Protein AF-A0A9P6VBD3-F1 (afdb_monomer_lite)

Secondary structure (DSSP, 8-state):
--GGGTTSS-THHHHHHHHHHHHHHHHHHHHHHTSTTHHHH---S-S---TT--HHHHHHHHHHHHHHHHHTS----TTS-TTSSTTTTTS-------TTSSSSS-SS---S-TTHHHHHHHHHHHHHHHHHHHHHHHHHHHHHHHHHHHHHHHHHHHHHHHHHHHHHHHHHHHHHS--

Foldseek 3Di:
DPVVVPVPPPPVVVVVVVVVVVVVVVVVVVVQVVDPCSCVVDVPDDPDDPPPDDPVNVVVVVVVVVVVVVVPDDPDDDDDPPPPVPPVPPPDDDDPPDPPPPPPPDPDDDDDDPPVVVVVVVVVVVVVVVVVVVVVVVVVVVVVVVVVVVVVVVVVVVVVVVVVVVVVVVVVVVVPDDD

pLDDT: mean 70.1, std 19.88, range [28.77, 97.38]

Radius of gyration: 31.94 Å; chains: 1; bounding box: 76×55×89 Å

Structure (mmCIF, N/CA/C/O backbone):
data_AF-A0A9P6VBD3-F1
#
_entry.id   AF-A0A9P6VBD3-F1
#
loop_
_atom_site.group_PDB
_atom_site.id
_atom_site.type_symbol
_atom_site.label_atom_id
_atom_site.label_alt_id
_atom_site.label_comp_id
_atom_site.label_asym_id
_atom_site.label_entity_id
_atom_site.label_seq_id
_atom_site.pdbx_PDB_ins_code
_atom_site.Cartn_x
_atom_site.Cartn_y
_atom_site.Cartn_z
_atom_site.occupancy
_atom_site.B_iso_or_equiv
_atom_site.auth_seq_id
_atom_site.auth_comp_id
_atom_site.auth_asym_id
_atom_site.auth_atom_id
_atom_site.pdbx_PDB_model_num
ATOM 1 N N . LEU A 1 1 ? 0.696 -21.744 -43.396 1.00 43.78 1 LEU A N 1
ATOM 2 C CA . LEU A 1 1 ? 0.419 -20.289 -43.302 1.00 43.78 1 LEU A CA 1
ATOM 3 C C . LEU A 1 1 ? 0.153 -19.855 -41.848 1.00 43.78 1 LEU A C 1
ATOM 5 O O . LEU A 1 1 ? -0.772 -19.103 -41.604 1.00 43.78 1 LEU A O 1
ATOM 9 N N . ILE A 1 2 ? 0.950 -20.321 -40.874 1.00 46.31 2 ILE A N 1
ATOM 10 C CA . ILE A 1 2 ? 0.855 -19.890 -39.457 1.00 46.31 2 ILE A CA 1
ATOM 11 C C . ILE A 1 2 ? 2.131 -19.152 -39.008 1.00 46.31 2 ILE A C 1
ATOM 13 O O . ILE A 1 2 ? 2.090 -18.368 -38.071 1.00 46.31 2 ILE A O 1
ATOM 17 N N . ASN A 1 3 ? 3.243 -19.310 -39.733 1.00 48.91 3 ASN A N 1
ATOM 18 C CA . ASN A 1 3 ? 4.532 -18.736 -39.335 1.00 48.91 3 ASN A CA 1
ATOM 19 C C . ASN A 1 3 ? 4.711 -17.256 -39.718 1.00 48.91 3 ASN A C 1
ATOM 21 O O . ASN A 1 3 ? 5.571 -16.609 -39.148 1.00 48.91 3 ASN A O 1
ATOM 25 N N . HIS A 1 4 ? 3.890 -16.701 -40.620 1.00 47.47 4 HIS A N 1
ATOM 26 C CA . HIS A 1 4 ? 3.958 -15.275 -40.989 1.00 47.47 4 HIS A CA 1
ATOM 27 C C . HIS A 1 4 ? 3.095 -14.356 -40.114 1.00 47.47 4 HIS A C 1
ATOM 29 O O . HIS A 1 4 ? 3.180 -13.144 -40.247 1.00 47.47 4 HIS A O 1
ATOM 35 N N . ALA A 1 5 ? 2.278 -14.904 -39.209 1.00 49.47 5 ALA A N 1
ATOM 36 C CA . ALA A 1 5 ? 1.442 -14.095 -38.320 1.00 49.47 5 ALA A CA 1
ATOM 37 C C . ALA A 1 5 ? 2.202 -13.555 -37.094 1.00 49.47 5 ALA A C 1
ATOM 39 O O . ALA A 1 5 ? 1.640 -12.770 -36.343 1.00 49.47 5 ALA A O 1
ATOM 40 N N . PHE A 1 6 ? 3.451 -13.980 -36.870 1.00 52.19 6 PHE A N 1
ATOM 41 C CA . PHE A 1 6 ? 4.254 -13.544 -35.723 1.00 52.19 6 PHE A CA 1
ATOM 42 C C . PHE A 1 6 ? 5.310 -12.491 -36.069 1.00 52.19 6 PHE A C 1
ATOM 44 O O . PHE A 1 6 ? 5.758 -11.799 -35.161 1.00 52.19 6 PHE A O 1
ATOM 51 N N . ASP A 1 7 ? 5.658 -12.323 -37.348 1.00 53.34 7 ASP A N 1
ATOM 52 C CA . ASP A 1 7 ? 6.650 -11.321 -37.766 1.00 53.34 7 ASP A CA 1
ATOM 53 C C . ASP A 1 7 ? 6.060 -9.900 -37.844 1.00 53.34 7 ASP A C 1
ATOM 55 O O . ASP A 1 7 ? 6.790 -8.928 -37.679 1.00 53.34 7 ASP A O 1
ATOM 59 N N . ASP A 1 8 ? 4.737 -9.774 -38.022 1.00 51.81 8 ASP A N 1
ATOM 60 C CA . ASP A 1 8 ? 4.011 -8.488 -38.1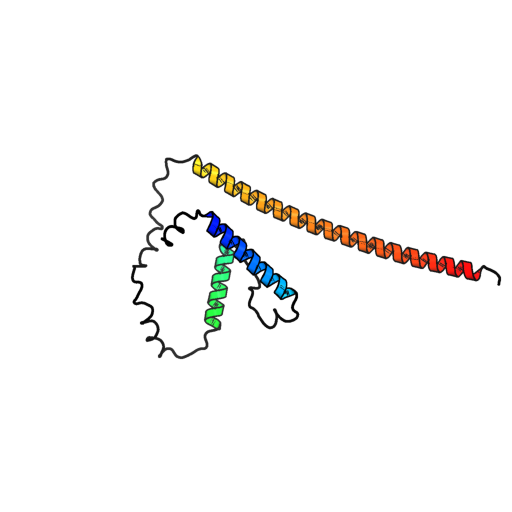01 1.00 51.81 8 ASP A CA 1
ATOM 61 C C . ASP A 1 8 ? 3.346 -8.071 -36.777 1.00 51.81 8 ASP A C 1
ATOM 63 O O . ASP A 1 8 ? 2.725 -7.009 -36.666 1.00 51.81 8 ASP A O 1
ATOM 67 N N . CYS A 1 9 ? 3.466 -8.896 -35.737 1.00 52.94 9 CYS A N 1
ATOM 68 C CA . CYS A 1 9 ? 2.988 -8.538 -34.412 1.00 52.94 9 CYS A CA 1
ATOM 69 C C . CYS A 1 9 ? 3.986 -7.536 -33.814 1.00 52.94 9 CYS A C 1
ATOM 71 O O . CYS A 1 9 ? 5.014 -7.909 -33.251 1.00 52.94 9 CYS A O 1
ATOM 73 N N . GLY A 1 10 ? 3.695 -6.242 -33.972 1.00 60.94 10 GLY A N 1
ATOM 74 C CA . GLY A 1 10 ? 4.507 -5.151 -33.432 1.00 60.94 10 GLY A CA 1
ATOM 75 C C . GLY A 1 10 ? 4.791 -5.307 -31.935 1.00 60.94 10 GLY A C 1
ATOM 76 O O . GLY A 1 10 ? 4.031 -5.953 -31.222 1.00 60.94 10 GLY A O 1
ATOM 77 N N . ARG A 1 11 ? 5.871 -4.678 -31.441 1.00 60.94 11 ARG A N 1
ATOM 78 C CA . ARG A 1 11 ? 6.374 -4.728 -30.040 1.00 60.94 11 ARG A CA 1
ATOM 79 C C . ARG A 1 11 ? 5.312 -4.612 -28.924 1.00 60.94 11 ARG A C 1
ATOM 81 O O . ARG A 1 11 ? 5.606 -4.895 -27.768 1.00 60.94 11 ARG A O 1
ATOM 88 N N . THR A 1 12 ? 4.091 -4.196 -29.239 1.00 66.38 12 THR A N 1
ATOM 89 C CA . THR A 1 12 ? 2.942 -4.123 -28.335 1.00 66.38 12 THR A CA 1
ATOM 90 C C . THR A 1 12 ? 2.509 -5.477 -27.766 1.00 66.38 12 THR A C 1
ATOM 92 O O . THR A 1 12 ? 2.197 -5.530 -26.582 1.00 66.38 12 THR A O 1
ATOM 95 N N . TRP A 1 13 ? 2.545 -6.586 -28.523 1.00 73.44 13 TRP A N 1
ATOM 96 C CA . TRP A 1 13 ? 2.111 -7.888 -27.974 1.00 73.44 13 TRP A CA 1
ATOM 97 C C . TRP A 1 13 ? 3.055 -8.407 -26.886 1.00 73.44 13 TRP A C 1
ATOM 99 O O . TRP A 1 13 ? 2.613 -9.070 -25.950 1.00 73.44 13 TRP A O 1
ATOM 109 N N . GLU A 1 14 ? 4.350 -8.102 -26.998 1.00 70.06 14 GLU A N 1
ATOM 110 C CA . GLU A 1 14 ? 5.349 -8.463 -25.995 1.00 70.06 14 GLU A CA 1
ATOM 111 C C . GLU A 1 14 ? 5.094 -7.693 -24.694 1.00 70.06 14 GLU A C 1
ATOM 113 O O . GLU A 1 14 ? 5.125 -8.282 -23.613 1.00 70.06 14 GLU A O 1
ATOM 118 N N . LEU A 1 15 ? 4.754 -6.402 -24.799 1.00 74.00 15 LEU A N 1
ATOM 119 C CA . LEU A 1 15 ? 4.368 -5.569 -23.659 1.00 74.00 15 LEU A CA 1
ATOM 120 C C . LEU A 1 15 ? 3.072 -6.061 -23.007 1.00 74.00 15 LEU A C 1
ATOM 122 O O . LEU A 1 15 ? 3.030 -6.212 -21.785 1.00 74.00 15 LEU A O 1
ATOM 126 N N . ASP A 1 16 ? 2.050 -6.375 -23.803 1.00 72.06 16 ASP A N 1
ATOM 127 C CA . ASP A 1 16 ? 0.778 -6.906 -23.307 1.00 72.06 16 ASP A CA 1
ATOM 128 C C . ASP A 1 16 ? 0.969 -8.273 -22.642 1.00 72.06 16 ASP A C 1
ATOM 130 O O . ASP A 1 16 ? 0.415 -8.549 -21.574 1.00 72.06 16 ASP A O 1
ATOM 134 N N . TRP A 1 17 ? 1.787 -9.143 -23.235 1.00 76.25 17 TRP A N 1
ATOM 135 C CA . TRP A 1 17 ? 2.135 -10.436 -22.656 1.00 76.25 17 TRP A CA 1
ATOM 136 C C . TRP A 1 17 ? 2.868 -10.271 -21.323 1.00 76.25 17 TRP A C 1
ATOM 138 O O . TRP A 1 17 ? 2.510 -10.924 -20.337 1.00 76.25 17 TRP A O 1
ATOM 148 N N . LEU A 1 18 ? 3.848 -9.365 -21.261 1.00 76.38 18 LEU A N 1
ATOM 149 C CA . LEU A 1 18 ? 4.596 -9.078 -20.043 1.00 76.38 18 LEU A CA 1
ATOM 150 C C . LEU A 1 18 ? 3.679 -8.506 -18.953 1.00 76.38 18 LEU A C 1
ATOM 152 O O . LEU A 1 18 ? 3.718 -8.969 -17.813 1.00 76.38 18 LEU A O 1
ATOM 156 N N . GLN A 1 19 ? 2.797 -7.567 -19.303 1.00 74.88 19 GLN A N 1
ATOM 157 C CA . GLN A 1 19 ? 1.830 -6.974 -18.381 1.00 74.88 19 GLN A CA 1
ATOM 158 C C . GLN A 1 19 ? 0.851 -8.021 -17.833 1.00 74.88 19 GLN A C 1
ATOM 160 O O . GLN A 1 19 ? 0.629 -8.088 -16.621 1.00 74.88 19 GLN A O 1
ATOM 165 N N . ASN A 1 20 ? 0.297 -8.872 -18.699 1.00 74.44 20 ASN A N 1
ATOM 166 C CA . ASN A 1 20 ? -0.617 -9.940 -18.297 1.00 74.44 20 ASN A CA 1
ATOM 167 C C . ASN A 1 20 ? 0.073 -10.966 -17.393 1.00 74.44 20 ASN A C 1
ATOM 169 O O . ASN A 1 20 ? -0.473 -11.360 -16.360 1.00 74.44 20 ASN A O 1
ATOM 173 N N . ARG A 1 21 ? 1.304 -11.356 -17.736 1.00 76.62 21 ARG A N 1
ATOM 174 C CA . ARG A 1 21 ? 2.113 -12.262 -16.918 1.00 76.62 21 ARG A CA 1
ATOM 175 C C . ARG A 1 21 ? 2.382 -11.677 -15.533 1.00 76.62 21 ARG A C 1
ATOM 177 O O . ARG A 1 21 ? 2.329 -12.403 -14.544 1.00 76.62 21 ARG A O 1
ATOM 184 N N . MET A 1 22 ? 2.623 -10.375 -15.453 1.00 77.44 22 MET A N 1
ATOM 185 C CA . MET A 1 22 ? 2.891 -9.686 -14.195 1.00 77.44 22 MET A CA 1
ATOM 186 C C . MET A 1 22 ? 1.664 -9.595 -13.297 1.00 77.44 22 MET A C 1
ATOM 188 O O . MET A 1 22 ? 1.756 -9.951 -12.125 1.00 77.44 22 MET A O 1
ATOM 192 N N . ARG A 1 23 ? 0.497 -9.261 -13.858 1.00 77.50 23 ARG A N 1
ATOM 193 C CA . ARG A 1 23 ? -0.781 -9.295 -13.126 1.00 77.50 23 ARG A CA 1
ATOM 194 C C . ARG A 1 23 ? -1.113 -10.688 -12.594 1.00 77.50 23 ARG A C 1
ATOM 196 O O . ARG A 1 23 ? -1.633 -10.819 -11.486 1.00 77.50 23 ARG A O 1
ATOM 203 N N . TYR A 1 24 ? -0.810 -11.732 -13.368 1.00 78.75 24 TYR A N 1
ATOM 204 C CA . TYR A 1 24 ? -1.019 -13.115 -12.941 1.00 78.75 24 TYR A CA 1
ATOM 205 C C . TYR A 1 24 ? -0.129 -13.486 -11.747 1.00 78.75 24 TYR A C 1
ATOM 207 O O . TYR A 1 24 ? -0.617 -14.041 -10.763 1.00 78.75 24 TYR A O 1
ATOM 215 N N . VAL A 1 25 ? 1.163 -13.145 -11.810 1.00 79.25 25 VAL A N 1
ATOM 216 C CA . VAL A 1 25 ? 2.110 -13.380 -10.708 1.00 79.25 25 VAL A CA 1
ATOM 217 C C . VAL A 1 25 ? 1.708 -12.595 -9.460 1.00 79.25 25 VAL A C 1
ATOM 219 O O . VAL A 1 25 ? 1.673 -13.175 -8.380 1.00 79.25 25 VAL A O 1
ATOM 222 N N . GLU A 1 26 ? 1.340 -11.322 -9.604 1.00 79.88 26 GLU A N 1
ATOM 223 C CA . GLU A 1 26 ? 0.880 -10.469 -8.501 1.00 79.88 26 GLU A CA 1
ATOM 224 C C . GLU A 1 26 ? -0.384 -11.028 -7.835 1.00 79.88 26 GLU A C 1
ATOM 226 O O . GLU A 1 26 ? -0.462 -11.126 -6.613 1.00 79.88 26 GLU A O 1
ATOM 231 N N . SER A 1 27 ? -1.358 -11.475 -8.633 1.00 80.19 27 SER A N 1
ATOM 232 C CA . SER A 1 27 ? -2.585 -12.090 -8.115 1.00 80.19 27 SER A CA 1
ATOM 233 C C . SER A 1 27 ? -2.288 -13.385 -7.354 1.00 80.19 27 SER A C 1
ATOM 235 O O . SER A 1 27 ? -2.833 -13.613 -6.274 1.00 80.19 27 SER A O 1
ATOM 237 N N . ALA A 1 28 ? -1.397 -14.227 -7.888 1.00 82.19 28 ALA A N 1
ATOM 238 C CA . ALA A 1 28 ? -0.965 -15.453 -7.225 1.00 82.19 28 ALA A CA 1
ATOM 239 C C . ALA A 1 28 ? -0.203 -15.167 -5.919 1.00 82.19 28 ALA A C 1
ATOM 241 O O . ALA A 1 28 ? -0.414 -15.859 -4.919 1.00 82.19 28 ALA A O 1
ATOM 242 N N . GLU A 1 29 ? 0.638 -14.131 -5.900 1.00 82.25 29 GLU A N 1
ATOM 243 C CA . GLU A 1 29 ? 1.333 -13.696 -4.693 1.00 82.25 29 GLU A CA 1
ATOM 244 C C . GLU A 1 29 ? 0.341 -13.182 -3.643 1.00 82.25 29 GLU A C 1
ATOM 246 O O . GLU A 1 29 ? 0.378 -13.643 -2.502 1.00 82.25 29 GLU A O 1
ATOM 251 N N . ASN A 1 30 ? -0.598 -12.312 -4.024 1.00 82.62 30 ASN A N 1
ATOM 252 C CA . ASN A 1 30 ? -1.626 -11.777 -3.128 1.00 82.62 30 ASN A CA 1
ATOM 253 C C . ASN A 1 30 ? -2.475 -12.882 -2.492 1.00 82.62 30 ASN A C 1
ATOM 255 O O . ASN A 1 30 ? -2.698 -12.872 -1.281 1.00 82.62 30 ASN A O 1
ATOM 259 N N . MET A 1 31 ? -2.878 -13.889 -3.271 1.00 81.69 31 MET A N 1
ATOM 260 C CA . MET A 1 31 ? -3.593 -15.048 -2.730 1.00 81.69 31 MET A CA 1
ATOM 261 C C . MET A 1 31 ? -2.747 -15.844 -1.730 1.00 81.69 31 MET A C 1
ATOM 263 O O . MET A 1 31 ? -3.288 -16.378 -0.765 1.00 81.69 31 MET A O 1
ATOM 267 N N . SER A 1 32 ? -1.422 -15.892 -1.905 1.00 81.25 32 SER A N 1
ATOM 268 C CA . SER A 1 32 ? -0.531 -16.606 -0.984 1.00 81.25 32 SER A CA 1
ATOM 269 C C . SER A 1 32 ? -0.478 -15.989 0.421 1.00 81.25 32 SER A C 1
ATOM 271 O O . SER A 1 32 ? -0.257 -16.720 1.384 1.00 81.25 32 SER A O 1
ATOM 273 N N . TYR A 1 33 ? -0.730 -14.679 0.565 1.00 78.56 33 TYR A N 1
ATOM 274 C CA . TYR A 1 33 ? -0.818 -14.017 1.875 1.00 78.56 33 TYR A CA 1
ATOM 275 C C . TYR A 1 33 ? -2.108 -14.359 2.629 1.00 78.56 33 TYR A C 1
ATOM 277 O O . TYR A 1 33 ? -2.128 -14.312 3.856 1.00 78.56 33 TYR A O 1
ATOM 285 N N . ALA A 1 34 ? -3.177 -14.718 1.913 1.00 84.00 34 ALA A N 1
ATOM 286 C CA . ALA A 1 34 ? -4.454 -15.090 2.516 1.00 84.00 34 ALA A CA 1
ATOM 287 C C . ALA A 1 34 ? -4.462 -16.522 3.083 1.00 84.00 34 ALA A C 1
ATOM 289 O O . ALA A 1 34 ? -5.400 -16.888 3.787 1.00 84.00 34 ALA A O 1
ATOM 290 N N . ILE A 1 35 ? -3.439 -17.335 2.787 1.00 82.50 35 ILE A N 1
ATOM 291 C CA . ILE A 1 35 ? -3.328 -18.724 3.246 1.00 82.50 35 ILE A CA 1
ATOM 292 C C . ILE A 1 35 ? -2.342 -18.790 4.429 1.00 82.50 35 ILE A C 1
ATOM 294 O O . ILE A 1 35 ? -1.129 -18.661 4.222 1.00 82.50 35 ILE A O 1
ATOM 298 N N . PRO A 1 36 ? -2.813 -19.031 5.668 1.00 85.12 36 PRO A N 1
ATOM 299 C CA . PRO A 1 36 ? -1.942 -19.124 6.840 1.00 85.12 36 PRO A CA 1
ATOM 300 C C . PRO A 1 36 ? -0.887 -20.232 6.695 1.00 85.12 36 PRO A C 1
ATOM 302 O O . PRO A 1 36 ? -1.194 -21.334 6.242 1.00 85.12 36 PRO A O 1
ATOM 305 N N . GLY A 1 37 ? 0.366 -19.949 7.066 1.00 81.44 37 GLY A N 1
ATOM 306 C CA . GLY A 1 37 ? 1.476 -20.918 7.040 1.00 81.44 37 GLY A CA 1
ATOM 307 C C . GLY A 1 37 ? 1.985 -21.320 5.644 1.00 81.44 37 GLY A C 1
ATOM 308 O O . GLY A 1 37 ? 2.978 -22.047 5.526 1.00 81.44 37 GLY A O 1
ATOM 309 N N . PHE A 1 38 ? 1.363 -20.843 4.560 1.00 83.25 38 PHE A N 1
ATOM 310 C CA . PHE A 1 38 ? 1.774 -21.193 3.197 1.00 83.25 38 PHE A CA 1
ATOM 311 C C . PHE A 1 38 ? 3.175 -20.671 2.864 1.00 83.25 38 PHE A C 1
ATOM 313 O O . PHE A 1 38 ? 3.996 -21.420 2.344 1.00 83.25 38 PHE A O 1
ATOM 320 N N . ARG A 1 39 ? 3.490 -19.419 3.217 1.00 77.75 39 ARG A N 1
ATOM 321 C CA . ARG A 1 39 ? 4.805 -18.818 2.918 1.00 77.75 39 ARG A CA 1
ATOM 322 C C . ARG A 1 39 ? 5.932 -19.336 3.815 1.00 77.75 39 ARG A C 1
ATOM 324 O O . ARG A 1 39 ? 7.078 -19.377 3.383 1.00 77.75 39 ARG A O 1
ATOM 331 N N . GLU A 1 40 ? 5.607 -19.771 5.030 1.00 80.81 40 GLU A N 1
ATOM 332 C CA . GLU A 1 40 ? 6.569 -20.385 5.958 1.00 80.81 40 GLU A CA 1
ATOM 333 C C . GLU A 1 40 ? 6.989 -21.779 5.481 1.00 80.81 40 GLU A C 1
ATOM 335 O O . GLU A 1 40 ? 8.163 -22.139 5.539 1.00 80.81 40 GLU A O 1
ATOM 340 N N . SER A 1 41 ? 6.030 -22.553 4.963 1.00 80.50 41 SER A N 1
ATOM 341 C CA . SER A 1 41 ? 6.272 -23.910 4.463 1.00 80.50 41 SER A CA 1
ATOM 342 C C . SER A 1 41 ? 6.762 -23.945 3.014 1.00 80.50 41 SER A C 1
ATOM 344 O O . SER A 1 41 ? 7.481 -24.872 2.630 1.00 80.50 41 SER A O 1
ATOM 346 N N . ARG A 1 42 ? 6.380 -22.961 2.188 1.00 74.25 42 ARG A N 1
ATOM 347 C CA . ARG A 1 42 ? 6.672 -22.930 0.751 1.00 74.25 42 ARG A CA 1
ATOM 348 C C . ARG A 1 42 ? 7.186 -21.564 0.303 1.00 74.25 42 ARG A C 1
ATOM 350 O O . ARG A 1 42 ? 6.430 -20.622 0.082 1.00 74.25 42 ARG A O 1
ATOM 357 N N . ASN A 1 43 ? 8.494 -21.493 0.066 1.00 69.12 43 ASN A N 1
ATOM 358 C CA . ASN A 1 43 ? 9.165 -20.306 -0.462 1.00 69.12 43 ASN A CA 1
ATOM 359 C C . ASN A 1 43 ? 9.178 -20.312 -2.007 1.00 69.12 43 ASN A C 1
ATOM 361 O O . ASN A 1 43 ? 10.229 -20.450 -2.633 1.00 69.12 43 ASN A O 1
ATOM 365 N N . TYR A 1 44 ? 7.991 -20.272 -2.625 1.00 73.75 44 TYR A N 1
ATOM 366 C CA . TYR A 1 44 ? 7.846 -20.259 -4.092 1.00 73.75 44 TYR A CA 1
ATOM 367 C C . TYR A 1 44 ? 7.920 -18.867 -4.711 1.00 73.75 44 TYR A C 1
ATOM 369 O O . TYR A 1 44 ? 8.162 -18.747 -5.911 1.00 73.75 44 TYR A O 1
ATOM 377 N N . PHE A 1 45 ? 7.725 -17.829 -3.903 1.00 72.19 45 PHE A N 1
ATOM 378 C CA . PHE A 1 45 ? 7.800 -16.445 -4.342 1.00 72.19 45 PHE A CA 1
ATOM 379 C C . PHE A 1 45 ? 9.018 -15.788 -3.701 1.00 72.19 45 PHE A C 1
ATOM 381 O O . PHE A 1 45 ? 9.235 -15.963 -2.504 1.00 72.19 45 PHE A O 1
ATOM 388 N N . PRO A 1 46 ? 9.830 -15.049 -4.468 1.00 67.69 46 PRO A N 1
ATOM 389 C CA . PRO A 1 46 ? 10.961 -14.339 -3.8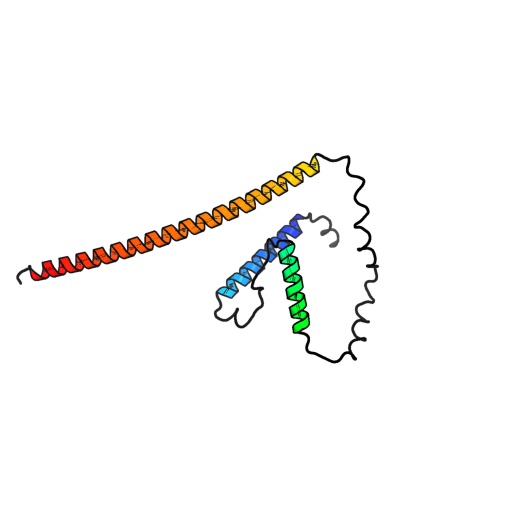98 1.00 67.69 46 PRO A CA 1
ATOM 390 C C . PRO A 1 46 ? 10.468 -13.294 -2.890 1.00 67.69 46 PRO A C 1
ATOM 392 O O . PRO A 1 46 ? 9.546 -12.537 -3.171 1.00 67.69 46 PRO A O 1
ATOM 395 N N . ASN A 1 47 ? 11.144 -13.198 -1.743 1.00 64.88 47 ASN A N 1
ATOM 396 C CA . ASN A 1 47 ? 10.853 -12.188 -0.715 1.00 64.88 47 ASN A CA 1
ATOM 397 C C . ASN A 1 47 ? 11.031 -10.743 -1.212 1.00 64.88 47 ASN A C 1
ATOM 399 O O . ASN A 1 47 ? 10.611 -9.794 -0.555 1.00 64.88 47 ASN A O 1
ATOM 403 N N . THR A 1 48 ? 11.725 -10.551 -2.334 1.00 60.38 48 THR A N 1
ATOM 404 C CA . THR A 1 48 ? 11.974 -9.236 -2.920 1.00 60.38 48 THR A CA 1
ATOM 405 C C . THR A 1 48 ? 11.975 -9.364 -4.435 1.00 60.38 48 THR A C 1
ATOM 407 O O . THR A 1 48 ? 12.815 -10.059 -5.007 1.00 60.38 48 THR A O 1
ATOM 410 N N . ILE A 1 49 ? 11.028 -8.690 -5.085 1.00 61.78 49 ILE A N 1
ATOM 411 C CA . ILE A 1 49 ? 10.960 -8.561 -6.541 1.00 61.78 49 ILE A CA 1
ATOM 412 C C . ILE A 1 49 ? 11.514 -7.181 -6.888 1.00 61.78 49 ILE A C 1
ATOM 414 O O . ILE A 1 49 ? 10.912 -6.159 -6.563 1.00 61.78 49 ILE A O 1
ATOM 418 N N . TYR A 1 50 ? 12.680 -7.129 -7.530 1.00 55.34 50 TYR A N 1
ATOM 419 C CA . TYR A 1 50 ? 13.266 -5.858 -7.949 1.00 55.34 50 TYR A CA 1
ATOM 420 C C . TYR A 1 50 ? 12.672 -5.416 -9.289 1.00 55.34 50 TYR A C 1
ATOM 422 O O . TYR A 1 50 ? 13.270 -5.613 -10.342 1.00 55.34 50 TYR A O 1
ATOM 430 N N . TYR A 1 51 ? 11.477 -4.830 -9.249 1.00 50.28 51 TYR A N 1
ATOM 431 C CA . TYR A 1 51 ? 10.796 -4.348 -10.455 1.00 50.28 51 TYR A CA 1
ATOM 432 C C . TYR A 1 51 ? 11.480 -3.116 -11.071 1.00 50.28 51 TYR A C 1
ATOM 434 O O . TYR A 1 51 ? 11.519 -2.944 -12.284 1.00 50.28 51 TYR A O 1
ATOM 442 N N . THR A 1 52 ? 12.099 -2.298 -10.218 1.00 50.22 52 THR A N 1
ATOM 443 C CA . THR A 1 52 ? 12.911 -1.126 -10.574 1.00 50.22 52 THR A CA 1
ATOM 444 C C . THR A 1 52 ? 14.336 -1.290 -10.044 1.00 50.22 52 THR A C 1
ATOM 446 O O . THR A 1 52 ? 14.876 -0.404 -9.378 1.00 50.22 52 THR A O 1
ATOM 449 N N . ALA A 1 53 ? 14.913 -2.476 -10.243 1.00 59.03 53 ALA A N 1
ATOM 450 C CA . ALA A 1 53 ? 16.249 -2.793 -9.762 1.00 59.03 53 ALA A CA 1
ATOM 451 C C . ALA A 1 53 ? 17.266 -1.795 -10.323 1.00 59.03 53 ALA A C 1
ATOM 453 O O . ALA A 1 53 ? 17.428 -1.688 -11.540 1.00 59.03 53 ALA A O 1
ATOM 454 N N . THR A 1 54 ? 18.014 -1.105 -9.464 1.00 68.69 54 THR A N 1
ATOM 455 C CA . THR A 1 54 ? 19.219 -0.427 -9.952 1.00 68.69 54 THR A CA 1
ATOM 456 C C . THR A 1 54 ? 20.212 -1.483 -10.443 1.00 68.69 54 THR A C 1
ATOM 458 O O . THR A 1 54 ? 20.231 -2.611 -9.940 1.00 68.69 54 THR A O 1
ATOM 461 N N . ALA A 1 55 ? 21.080 -1.140 -11.399 1.00 73.62 55 ALA A N 1
ATOM 462 C CA . ALA A 1 55 ? 22.099 -2.072 -11.898 1.00 73.62 55 ALA A CA 1
ATOM 463 C C . ALA A 1 55 ? 22.937 -2.690 -10.756 1.00 73.62 55 ALA A C 1
ATOM 465 O O . ALA A 1 55 ? 23.326 -3.859 -10.806 1.00 73.62 55 ALA A O 1
ATOM 466 N N . PHE A 1 56 ? 23.141 -1.924 -9.679 1.00 73.19 56 PHE A N 1
ATOM 467 C CA . PHE A 1 56 ? 23.776 -2.388 -8.451 1.00 73.19 56 PHE A CA 1
ATOM 468 C C . PHE A 1 56 ? 22.984 -3.506 -7.753 1.00 73.19 56 PHE A C 1
ATOM 470 O O . PHE A 1 56 ? 23.551 -4.550 -7.437 1.00 73.19 56 PHE A O 1
ATOM 477 N N . GLN A 1 57 ? 21.673 -3.333 -7.565 1.00 70.00 57 GLN A N 1
ATOM 478 C CA . GLN A 1 57 ? 20.806 -4.335 -6.932 1.00 70.00 57 GLN A CA 1
ATOM 479 C C . GLN A 1 57 ? 20.739 -5.635 -7.743 1.00 70.00 57 GLN A C 1
ATOM 481 O O . GLN A 1 57 ? 20.804 -6.719 -7.166 1.00 70.00 57 GLN A O 1
ATOM 486 N N . VAL A 1 58 ? 20.708 -5.547 -9.079 1.00 70.94 58 VAL A N 1
ATOM 487 C CA . VAL A 1 58 ? 20.767 -6.732 -9.956 1.00 70.94 58 VAL A CA 1
ATOM 488 C C . VAL A 1 58 ? 22.086 -7.480 -9.777 1.00 70.94 58 VAL A C 1
ATOM 490 O O . VAL A 1 58 ? 22.101 -8.710 -9.701 1.00 70.94 58 VAL A O 1
ATOM 493 N N . ARG A 1 59 ? 23.208 -6.755 -9.697 1.00 78.31 59 ARG A N 1
ATOM 494 C CA . ARG A 1 59 ? 24.532 -7.358 -9.506 1.00 78.31 59 ARG A CA 1
ATOM 495 C C . ARG A 1 59 ? 24.628 -8.088 -8.169 1.00 78.31 59 ARG A C 1
ATOM 497 O O . ARG A 1 59 ? 25.122 -9.212 -8.126 1.00 78.31 59 ARG A O 1
ATOM 504 N N . GLU A 1 60 ? 24.154 -7.467 -7.096 1.00 80.81 60 GLU A N 1
ATOM 505 C CA . GLU A 1 60 ? 24.183 -8.067 -5.761 1.00 80.81 60 GLU A CA 1
ATOM 506 C C . GLU A 1 60 ? 23.239 -9.274 -5.660 1.00 80.81 60 GLU A C 1
ATOM 508 O O . GLU A 1 60 ? 23.640 -10.314 -5.141 1.00 80.81 60 GLU A O 1
ATOM 513 N N . TYR A 1 61 ? 22.051 -9.212 -6.271 1.00 72.75 61 TYR A N 1
ATOM 514 C CA . TYR A 1 61 ? 21.153 -10.366 -6.365 1.00 72.75 61 TYR A CA 1
ATOM 515 C C . TYR A 1 61 ? 21.784 -11.540 -7.129 1.00 72.75 61 TYR A C 1
ATOM 517 O O . TYR A 1 61 ? 21.711 -12.688 -6.683 1.00 72.75 61 TYR A O 1
ATOM 525 N N . LYS A 1 62 ? 22.454 -11.270 -8.260 1.00 77.88 62 LYS A N 1
ATOM 526 C CA . LYS A 1 62 ? 23.166 -12.302 -9.032 1.00 77.88 62 LYS A CA 1
ATOM 527 C C . LYS A 1 62 ? 24.256 -12.974 -8.196 1.00 77.88 62 LYS A C 1
ATOM 529 O O . LYS A 1 62 ? 24.316 -14.202 -8.168 1.00 77.88 62 LYS A O 1
ATOM 534 N N . LYS A 1 63 ? 25.055 -12.192 -7.464 1.00 81.75 63 LYS A N 1
ATOM 535 C CA . LYS A 1 63 ? 26.075 -12.722 -6.544 1.00 81.75 63 LYS A CA 1
ATOM 536 C C . LYS A 1 63 ? 25.463 -13.569 -5.429 1.00 81.75 63 LYS A C 1
ATOM 538 O O . LYS A 1 63 ? 25.954 -14.661 -5.164 1.00 81.75 63 LYS A O 1
ATOM 543 N N . ALA A 1 64 ? 24.390 -13.096 -4.794 1.00 78.31 64 ALA A N 1
ATOM 544 C CA . ALA A 1 64 ? 23.705 -13.837 -3.736 1.00 78.31 64 ALA A CA 1
ATOM 545 C C . ALA A 1 64 ? 23.128 -15.165 -4.256 1.00 78.31 64 ALA A C 1
ATOM 547 O O . ALA A 1 64 ? 23.299 -16.211 -3.637 1.00 78.31 64 ALA A O 1
ATOM 548 N N . THR A 1 65 ? 22.519 -15.144 -5.442 1.00 76.25 65 THR A N 1
ATOM 549 C CA . THR A 1 65 ? 21.971 -16.341 -6.093 1.00 76.25 65 THR A CA 1
ATOM 550 C C . THR A 1 65 ? 23.065 -17.342 -6.461 1.00 76.25 65 THR A C 1
ATOM 552 O O . THR A 1 65 ? 22.861 -18.548 -6.341 1.00 76.25 65 THR A O 1
ATOM 555 N N . GLN A 1 66 ? 24.231 -16.862 -6.898 1.00 76.38 66 GLN A N 1
ATOM 556 C CA . GLN A 1 66 ? 25.377 -17.712 -7.205 1.00 76.38 66 GLN A CA 1
ATOM 557 C C . GLN A 1 66 ? 25.929 -18.396 -5.946 1.00 76.38 66 GLN A C 1
ATOM 559 O O . GLN A 1 66 ? 26.089 -19.613 -5.951 1.00 76.38 66 GLN A O 1
ATOM 564 N N . ARG A 1 67 ? 26.078 -17.659 -4.839 1.00 76.44 67 ARG A N 1
ATOM 565 C CA . ARG A 1 67 ? 26.472 -18.230 -3.538 1.00 76.44 67 ARG A CA 1
ATOM 566 C C . ARG A 1 67 ? 25.499 -19.300 -3.048 1.00 76.44 67 ARG A C 1
ATOM 568 O O . ARG A 1 67 ? 25.925 -20.363 -2.623 1.00 76.44 67 ARG A O 1
ATOM 575 N N . LEU A 1 68 ? 24.192 -19.072 -3.191 1.00 75.12 68 LEU A N 1
ATOM 576 C CA . LEU A 1 68 ? 23.172 -20.062 -2.820 1.00 75.12 68 LEU A CA 1
ATOM 577 C C . LEU A 1 68 ? 23.224 -21.336 -3.679 1.00 75.12 68 LEU A C 1
ATOM 579 O O . LEU A 1 68 ? 22.832 -22.403 -3.209 1.00 75.12 68 LEU A O 1
ATOM 583 N N . LYS A 1 69 ? 23.671 -21.244 -4.938 1.00 73.44 69 LYS A N 1
ATOM 584 C CA . LYS A 1 69 ? 23.903 -22.421 -5.793 1.00 73.44 69 LYS A CA 1
ATOM 585 C C . LYS A 1 69 ? 25.152 -23.184 -5.364 1.00 73.44 69 LYS A C 1
ATOM 587 O O . LYS A 1 69 ? 25.138 -24.408 -5.392 1.00 73.44 69 LYS A O 1
ATOM 592 N N . GLU A 1 70 ? 26.192 -22.465 -4.959 1.00 71.31 70 GLU A N 1
ATOM 593 C CA . GLU A 1 70 ? 27.448 -23.034 -4.465 1.00 71.31 70 GLU A CA 1
ATOM 594 C C . GLU A 1 70 ? 27.263 -23.707 -3.092 1.00 71.31 70 GLU A C 1
ATOM 596 O O . GLU A 1 70 ? 27.757 -24.810 -2.891 1.00 71.31 70 GLU A O 1
ATOM 601 N N . GLU A 1 71 ? 26.465 -23.127 -2.188 1.00 65.62 71 GLU A N 1
ATOM 602 C CA . GLU A 1 71 ? 26.155 -23.703 -0.866 1.00 65.62 71 GLU A CA 1
ATOM 603 C C . GLU A 1 71 ? 25.199 -24.906 -0.916 1.00 65.62 71 GLU A C 1
ATOM 605 O O . GLU A 1 71 ? 25.237 -25.762 -0.034 1.00 65.62 71 GLU A O 1
ATOM 610 N N . LYS A 1 72 ? 24.327 -24.994 -1.930 1.00 59.25 72 LYS A N 1
ATOM 611 C CA . LYS A 1 72 ? 23.380 -26.115 -2.092 1.00 59.25 72 LYS A CA 1
ATOM 612 C C . LYS A 1 72 ? 23.940 -27.304 -2.868 1.00 59.25 72 LYS A C 1
ATOM 614 O O . LYS A 1 72 ? 23.216 -28.282 -3.054 1.00 59.25 72 LYS A O 1
ATOM 619 N N . LEU A 1 73 ? 25.187 -27.247 -3.327 1.00 48.59 73 LEU A N 1
ATOM 620 C CA . LEU A 1 73 ? 25.859 -28.417 -3.879 1.00 48.59 73 LEU A CA 1
ATOM 621 C C . LEU A 1 73 ? 26.395 -29.256 -2.711 1.00 48.59 73 LEU A C 1
ATOM 623 O O . LEU A 1 73 ? 27.330 -28.821 -2.038 1.00 48.59 73 LEU A O 1
ATOM 627 N N . PRO A 1 74 ? 25.840 -30.455 -2.441 1.00 47.59 74 PRO A N 1
ATOM 628 C CA . PRO A 1 74 ? 26.525 -31.384 -1.566 1.00 47.59 74 PRO A CA 1
ATOM 629 C C . PRO A 1 74 ? 27.848 -31.748 -2.239 1.00 47.59 74 PRO A C 1
ATOM 631 O O . PRO A 1 74 ? 27.908 -31.962 -3.452 1.00 47.59 74 PRO A O 1
ATOM 634 N N . THR A 1 75 ? 28.906 -31.790 -1.439 1.00 49.56 75 THR A N 1
ATOM 635 C CA . THR A 1 75 ? 30.222 -32.310 -1.795 1.00 49.56 75 THR A CA 1
ATOM 636 C C . THR A 1 75 ? 30.037 -33.740 -2.308 1.00 49.56 75 THR A C 1
ATOM 638 O O . THR A 1 75 ? 29.910 -34.676 -1.525 1.00 49.56 75 THR A O 1
ATOM 641 N N . VAL A 1 76 ? 29.944 -33.913 -3.626 1.00 42.12 76 VAL A N 1
ATOM 642 C CA . VAL A 1 76 ? 29.978 -35.227 -4.268 1.00 42.12 76 VAL A CA 1
ATOM 643 C C . VAL A 1 76 ? 31.152 -35.235 -5.226 1.00 42.12 76 VAL A C 1
ATOM 645 O O . VAL A 1 76 ? 31.299 -34.352 -6.071 1.00 42.12 76 VAL A O 1
ATOM 648 N N . ASP A 1 77 ? 31.987 -36.241 -5.006 1.00 36.44 77 ASP A N 1
ATOM 649 C CA . ASP A 1 77 ? 33.253 -36.534 -5.651 1.00 36.44 77 ASP A CA 1
ATOM 650 C C . ASP A 1 77 ? 33.340 -36.159 -7.133 1.00 36.44 77 ASP A C 1
ATOM 652 O O . ASP A 1 77 ? 32.526 -36.532 -7.988 1.00 36.44 77 ASP A O 1
ATOM 656 N N . VAL A 1 78 ? 34.428 -35.458 -7.432 1.00 48.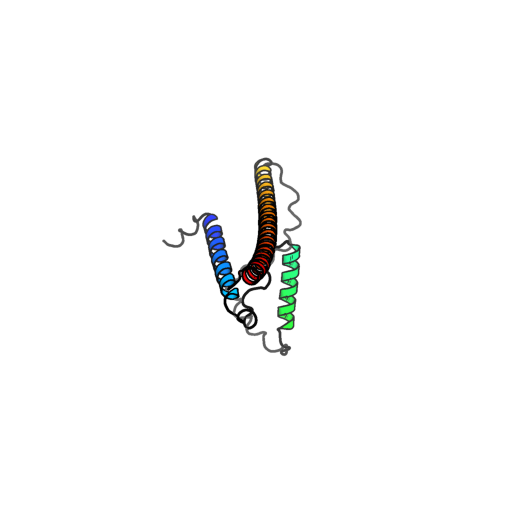22 78 VAL A N 1
ATOM 657 C CA . VAL A 1 78 ? 34.860 -35.025 -8.755 1.00 48.22 78 VAL A CA 1
ATOM 658 C C . VAL A 1 78 ? 35.384 -36.236 -9.530 1.00 48.22 78 VAL A C 1
ATOM 660 O O . VAL A 1 78 ? 36.591 -36.386 -9.681 1.00 48.22 78 VAL A O 1
ATOM 663 N N . THR A 1 79 ? 34.533 -37.157 -10.003 1.00 43.28 79 THR A N 1
ATOM 664 C CA . THR A 1 79 ? 35.003 -38.176 -10.979 1.00 43.28 79 THR A CA 1
ATOM 665 C C . THR A 1 79 ? 33.956 -38.899 -11.839 1.00 43.28 79 THR A C 1
ATOM 667 O O . THR A 1 79 ? 34.309 -39.873 -12.498 1.00 43.28 79 THR A O 1
ATOM 670 N N . ALA A 1 80 ? 32.691 -38.464 -11.917 1.00 42.84 80 ALA A N 1
ATOM 671 C CA . ALA A 1 80 ? 31.692 -39.232 -12.689 1.00 42.84 80 ALA A CA 1
ATOM 672 C C . ALA A 1 80 ? 30.736 -38.443 -13.599 1.00 42.84 80 ALA A C 1
ATOM 674 O O . ALA A 1 80 ? 29.883 -39.061 -14.230 1.00 42.84 80 ALA A O 1
ATOM 675 N N . ASN A 1 81 ? 30.872 -37.118 -13.741 1.00 41.53 81 ASN A N 1
ATOM 676 C CA . ASN A 1 81 ? 29.904 -36.327 -14.525 1.00 41.53 81 ASN A CA 1
ATOM 677 C C . ASN A 1 81 ? 30.444 -35.723 -15.835 1.00 41.53 81 ASN A C 1
ATOM 679 O O . ASN A 1 81 ? 29.823 -34.847 -16.428 1.00 41.53 81 ASN A O 1
ATOM 683 N N . ALA A 1 82 ? 31.566 -36.239 -16.345 1.00 45.59 82 ALA A N 1
ATOM 684 C CA . ALA A 1 82 ? 32.125 -35.845 -17.644 1.00 45.59 82 ALA A CA 1
ATOM 685 C C . ALA A 1 82 ? 31.421 -36.494 -18.859 1.00 45.59 82 ALA A C 1
ATOM 687 O O . ALA A 1 82 ? 31.863 -36.315 -19.991 1.00 45.59 82 ALA A O 1
ATOM 688 N N . LYS A 1 83 ? 30.334 -37.260 -18.665 1.00 42.91 83 LYS A N 1
ATOM 689 C CA . LYS A 1 83 ? 29.682 -38.020 -19.753 1.00 42.91 83 LYS A CA 1
ATOM 690 C C . LYS A 1 83 ? 28.224 -37.666 -20.049 1.00 42.91 83 LYS A C 1
ATOM 692 O O . LYS A 1 83 ? 27.687 -38.191 -21.018 1.00 42.91 83 LYS A O 1
ATOM 697 N N . LEU A 1 84 ? 27.608 -36.744 -19.305 1.00 44.06 84 LEU A N 1
ATOM 698 C CA . LEU A 1 84 ? 26.237 -36.282 -19.584 1.00 44.06 84 LEU A CA 1
ATOM 699 C C . LEU A 1 84 ? 26.148 -34.852 -20.143 1.00 44.06 84 LEU A C 1
ATOM 701 O O . LEU A 1 84 ? 25.117 -34.491 -20.700 1.00 44.06 84 LEU A O 1
ATOM 705 N N . GLN A 1 85 ? 27.236 -34.073 -20.125 1.00 42.38 85 GLN A N 1
ATOM 706 C CA . GLN A 1 85 ? 27.305 -32.789 -20.844 1.00 42.38 85 GLN A CA 1
ATOM 707 C C . GLN A 1 85 ? 27.703 -32.919 -22.327 1.00 42.38 85 GLN A C 1
ATOM 709 O O . GLN A 1 85 ? 27.580 -31.960 -23.078 1.00 42.38 85 GLN A O 1
ATOM 714 N N . ALA A 1 86 ? 28.104 -34.106 -22.796 1.00 40.06 86 ALA A N 1
ATOM 715 C CA . ALA A 1 86 ? 28.545 -34.307 -24.182 1.00 40.06 86 ALA A CA 1
ATOM 716 C C . ALA A 1 86 ? 27.412 -34.603 -25.190 1.00 40.06 86 ALA A C 1
ATOM 718 O O . ALA A 1 86 ? 27.672 -34.663 -26.390 1.00 40.06 86 ALA A O 1
ATOM 719 N N . VAL A 1 87 ? 26.164 -34.794 -24.738 1.00 42.56 87 VAL A N 1
ATOM 720 C CA . VAL A 1 87 ? 25.037 -35.176 -25.620 1.00 42.56 87 VAL A CA 1
ATOM 721 C C . VAL A 1 87 ? 24.062 -34.023 -25.886 1.00 42.56 87 VAL A C 1
ATOM 723 O O . VAL A 1 87 ? 23.381 -34.034 -26.905 1.00 42.56 87 VAL A O 1
ATOM 726 N N . VAL A 1 88 ? 24.038 -32.977 -25.053 1.00 37.97 88 VAL A N 1
ATOM 727 C CA . VAL A 1 88 ? 23.163 -31.805 -25.280 1.00 37.97 88 VAL A CA 1
ATOM 728 C C . VAL A 1 88 ? 23.861 -30.697 -26.088 1.00 37.97 88 VAL A C 1
ATOM 730 O O . VAL A 1 88 ? 23.197 -29.873 -26.707 1.00 37.97 88 VAL A O 1
ATOM 733 N N . SER A 1 89 ? 25.192 -30.718 -26.194 1.00 35.06 89 SER A N 1
ATOM 734 C CA . SER A 1 89 ? 25.973 -29.699 -26.919 1.00 35.06 89 SER A CA 1
ATOM 735 C C . SER A 1 89 ? 26.212 -29.992 -28.408 1.00 35.06 89 SER A C 1
ATOM 737 O O . SER A 1 89 ? 27.076 -29.359 -29.006 1.00 35.06 89 SER A O 1
ATOM 739 N N . LYS A 1 90 ? 25.487 -30.934 -29.035 1.00 38.44 90 LYS A N 1
ATOM 740 C CA . LYS A 1 90 ? 25.761 -31.344 -30.430 1.00 38.44 90 LYS A CA 1
ATOM 741 C C . LYS A 1 90 ? 24.670 -31.033 -31.462 1.00 38.44 90 LYS A C 1
ATOM 743 O O . LYS A 1 90 ? 24.794 -31.491 -32.593 1.00 38.44 90 LYS A O 1
ATOM 748 N N . THR A 1 91 ? 23.659 -30.224 -31.126 1.00 39.81 91 THR A N 1
ATOM 749 C CA . THR A 1 91 ? 22.578 -29.883 -32.082 1.00 39.81 91 THR A CA 1
ATOM 750 C C . THR A 1 91 ? 22.328 -28.391 -32.304 1.00 39.81 91 THR A C 1
ATOM 752 O O . THR A 1 91 ? 21.470 -28.053 -33.107 1.00 39.81 91 THR A O 1
ATOM 755 N N . PHE A 1 92 ? 23.085 -27.488 -31.679 1.00 31.59 92 PHE A N 1
ATOM 756 C CA . PHE A 1 92 ? 23.057 -26.057 -32.011 1.00 31.59 92 PHE A CA 1
ATOM 757 C C . PHE A 1 92 ? 24.485 -25.504 -31.951 1.00 31.59 92 PHE A C 1
ATOM 759 O O . PHE A 1 92 ? 24.930 -24.975 -30.937 1.00 31.59 92 PHE A O 1
ATOM 766 N N . GLY A 1 93 ? 25.234 -25.745 -33.030 1.00 29.67 93 GLY A N 1
ATOM 767 C CA . GLY A 1 93 ? 26.541 -25.145 -33.280 1.00 29.67 93 GLY A CA 1
ATOM 768 C C . GLY A 1 93 ? 26.366 -23.825 -34.027 1.00 29.67 93 GLY A C 1
ATOM 769 O O . GLY A 1 93 ? 25.719 -23.796 -35.071 1.00 29.67 93 GLY A O 1
ATOM 770 N N . GLY A 1 94 ? 26.922 -22.760 -33.460 1.00 28.77 94 GLY A N 1
ATOM 771 C CA . GLY A 1 94 ? 26.909 -21.401 -33.993 1.00 28.77 94 GLY A CA 1
ATOM 772 C C . GLY A 1 94 ? 27.645 -20.456 -33.043 1.00 28.77 94 GLY A C 1
ATOM 773 O O . GLY A 1 94 ? 27.014 -19.660 -32.360 1.00 28.77 94 GLY A O 1
ATOM 774 N N . ASP A 1 95 ? 28.954 -20.680 -32.919 1.00 35.44 95 ASP A N 1
ATOM 775 C CA . ASP A 1 95 ? 30.036 -19.742 -32.581 1.00 35.44 95 ASP A CA 1
ATOM 776 C C . ASP A 1 95 ? 29.715 -18.561 -31.646 1.00 35.44 95 ASP A C 1
ATOM 778 O O . ASP A 1 95 ? 29.436 -17.438 -32.051 1.00 35.44 95 ASP A O 1
ATOM 782 N N . GLY A 1 96 ? 29.851 -18.823 -30.343 1.00 36.56 96 GLY A N 1
ATOM 783 C CA . GLY A 1 96 ? 29.870 -17.827 -29.270 1.00 36.56 96 GLY A CA 1
ATOM 784 C C . GLY A 1 96 ? 31.290 -17.453 -28.836 1.00 36.56 96 GLY A C 1
ATOM 785 O O . GLY A 1 96 ? 31.609 -17.546 -27.652 1.00 36.56 96 GLY A O 1
ATOM 786 N N . GLN A 1 97 ? 32.145 -17.057 -29.778 1.00 42.00 97 GLN A N 1
ATOM 787 C CA . GLN A 1 97 ? 33.462 -16.468 -29.508 1.00 42.00 97 GLN A CA 1
ATOM 788 C C . GLN A 1 97 ? 33.622 -15.174 -30.313 1.00 42.00 97 GLN A C 1
ATOM 790 O O . GLN A 1 97 ? 34.378 -15.143 -31.266 1.00 42.00 97 GLN A O 1
ATOM 795 N N . ASP A 1 98 ? 32.891 -14.119 -29.942 1.00 40.66 98 ASP A N 1
ATOM 796 C CA . ASP A 1 98 ? 33.205 -12.752 -30.415 1.00 40.66 98 ASP A CA 1
ATOM 797 C C . ASP A 1 98 ? 32.669 -11.617 -29.518 1.00 40.66 98 ASP A C 1
ATOM 799 O O . ASP A 1 98 ? 32.864 -10.435 -29.778 1.00 40.66 98 ASP A O 1
ATOM 803 N N . TRP A 1 99 ? 32.038 -11.931 -28.382 1.00 38.78 99 TRP A N 1
ATOM 804 C CA . TRP A 1 99 ? 31.358 -10.919 -27.557 1.00 38.78 99 TRP A CA 1
ATOM 805 C C . TRP A 1 99 ? 32.266 -10.107 -26.618 1.00 38.78 99 TRP A C 1
ATOM 807 O O . TRP A 1 99 ? 31.772 -9.320 -25.811 1.00 38.78 99 TRP A O 1
ATOM 817 N N . GLN A 1 100 ? 33.588 -10.297 -26.679 1.00 43.91 100 GLN A N 1
ATOM 818 C CA . GLN A 1 100 ? 34.534 -9.631 -25.773 1.00 43.91 100 GLN A CA 1
ATOM 819 C C . GLN A 1 100 ? 35.439 -8.600 -26.464 1.00 43.91 100 GLN A C 1
ATOM 821 O O . GLN A 1 100 ? 36.211 -7.933 -25.779 1.00 43.91 100 GLN A O 1
ATOM 826 N N . GLN A 1 101 ? 35.304 -8.410 -27.784 1.00 41.34 101 GLN A N 1
ATOM 827 C CA . GLN A 1 101 ? 36.138 -7.487 -28.566 1.00 41.34 101 GLN A CA 1
ATOM 828 C C . GLN A 1 101 ? 35.350 -6.365 -29.273 1.00 41.34 101 GLN A C 1
ATOM 830 O O . GLN A 1 101 ? 35.896 -5.688 -30.133 1.00 41.34 101 GLN A O 1
ATOM 835 N N . SER A 1 102 ? 34.100 -6.097 -28.872 1.00 44.53 102 SER A N 1
ATOM 836 C CA . SER A 1 102 ? 33.295 -4.973 -29.400 1.00 44.53 102 SER A CA 1
ATOM 837 C C . SER A 1 102 ? 33.158 -3.778 -28.444 1.00 44.53 102 SER A C 1
ATOM 839 O O . SER A 1 102 ? 32.350 -2.896 -28.692 1.00 44.53 102 SER A O 1
ATOM 841 N N . GLN A 1 103 ? 33.938 -3.697 -27.357 1.00 47.00 103 GLN A N 1
ATOM 842 C CA . GLN A 1 103 ? 33.890 -2.549 -26.426 1.00 47.00 103 GLN A CA 1
ATOM 843 C C . GLN A 1 103 ? 34.939 -1.448 -26.681 1.00 47.00 103 GLN A C 1
ATOM 845 O O . GLN A 1 103 ? 35.046 -0.524 -25.880 1.00 47.00 103 GLN A O 1
ATOM 850 N N . GLN A 1 104 ? 35.714 -1.507 -27.771 1.00 40.97 104 GLN A N 1
ATOM 851 C CA . GLN A 1 104 ? 36.744 -0.491 -28.067 1.00 40.97 104 GLN A CA 1
ATOM 852 C C . GLN A 1 104 ? 36.686 0.132 -29.472 1.00 40.97 104 GLN A C 1
ATOM 854 O O . GLN A 1 104 ? 37.556 0.927 -29.809 1.00 40.97 104 GLN A O 1
ATOM 859 N N . GLN A 1 105 ? 35.642 -0.137 -30.257 1.00 41.50 105 GLN A N 1
ATOM 860 C CA . GLN A 1 105 ? 35.377 0.550 -31.528 1.00 41.50 105 GLN A CA 1
ATOM 861 C C . GLN A 1 105 ? 33.935 1.059 -31.556 1.00 41.50 105 GLN A C 1
ATOM 863 O O . GLN A 1 105 ? 33.088 0.520 -32.250 1.00 41.50 105 GLN A O 1
ATOM 868 N N . GLU A 1 106 ? 33.646 2.079 -30.753 1.00 40.59 106 GLU A N 1
ATOM 869 C CA . GLU A 1 106 ? 32.423 2.881 -30.907 1.00 40.59 106 GLU A CA 1
ATOM 870 C C . GLU A 1 106 ? 32.655 4.291 -30.336 1.00 40.59 106 GLU A C 1
ATOM 872 O O . GLU A 1 106 ? 31.914 4.797 -29.497 1.00 40.59 106 GLU A O 1
ATOM 877 N N . LEU A 1 107 ? 33.779 4.904 -30.729 1.00 43.53 107 LEU A N 1
ATOM 878 C CA . LEU A 1 107 ? 34.134 6.281 -30.361 1.00 43.53 107 LEU A CA 1
ATOM 879 C C . LEU A 1 107 ? 34.306 7.217 -31.564 1.00 43.53 107 LEU A C 1
ATOM 881 O O . LEU A 1 107 ? 34.632 8.381 -31.374 1.00 43.53 107 LEU A O 1
ATOM 885 N N . GLU A 1 108 ? 34.021 6.762 -32.780 1.00 45.91 108 GLU A N 1
ATOM 886 C CA . GLU A 1 108 ? 34.020 7.608 -33.973 1.00 45.91 108 GLU A CA 1
ATOM 887 C C . GLU A 1 108 ? 32.866 7.185 -34.880 1.00 45.91 108 GLU A C 1
ATOM 889 O O . GLU A 1 108 ? 32.934 6.136 -35.505 1.00 45.91 108 GLU A O 1
ATOM 894 N N . GLU A 1 109 ? 31.804 7.996 -34.856 1.00 50.22 109 GLU A N 1
ATOM 895 C CA . GLU A 1 109 ? 30.779 8.245 -35.891 1.00 50.22 109 GLU A CA 1
ATOM 896 C C . GLU A 1 109 ? 29.383 8.400 -35.271 1.00 50.22 109 GLU A C 1
ATOM 898 O O . GLU A 1 109 ? 28.517 7.540 -35.384 1.00 50.22 109 GLU A O 1
ATOM 903 N N . VAL A 1 110 ? 29.134 9.553 -34.641 1.00 41.72 110 VAL A N 1
ATOM 904 C CA . VAL A 1 110 ? 27.773 10.101 -34.562 1.00 41.72 110 VAL A CA 1
ATOM 905 C C . VAL A 1 110 ? 27.857 11.600 -34.812 1.00 41.72 110 VAL A C 1
ATOM 907 O O . VAL A 1 110 ? 27.926 12.399 -33.884 1.00 41.72 110 VAL A O 1
ATOM 910 N N . ASP A 1 111 ? 27.849 11.970 -36.086 1.00 48.38 111 ASP A N 1
ATOM 911 C CA . ASP A 1 111 ? 27.463 13.311 -36.507 1.00 48.38 111 ASP A CA 1
ATOM 912 C C . ASP A 1 111 ? 26.536 13.165 -37.719 1.00 48.38 111 ASP A C 1
ATOM 914 O O . ASP A 1 111 ? 27.002 13.061 -38.850 1.00 48.38 111 ASP A O 1
ATOM 918 N N . ALA A 1 112 ? 25.233 13.001 -37.431 1.00 47.25 112 ALA A N 1
ATOM 919 C CA . ALA A 1 112 ? 24.074 13.302 -38.294 1.00 47.25 112 ALA A CA 1
ATOM 920 C C . ALA A 1 112 ? 22.767 12.625 -37.800 1.00 47.25 112 ALA A C 1
ATOM 922 O O . ALA A 1 112 ? 22.160 11.871 -38.552 1.00 47.25 112 ALA A O 1
ATOM 923 N N . ASN A 1 113 ? 22.314 12.861 -36.555 1.00 51.78 113 ASN A N 1
ATOM 924 C CA . ASN A 1 113 ? 20.869 12.859 -36.221 1.00 51.78 113 ASN A CA 1
ATOM 925 C C . ASN A 1 113 ? 20.610 13.376 -34.787 1.00 51.78 113 ASN A C 1
ATOM 927 O O . ASN A 1 113 ? 20.358 12.622 -33.844 1.00 51.78 113 ASN A O 1
ATOM 931 N N . THR A 1 114 ? 20.732 14.687 -34.592 1.00 51.50 114 THR A N 1
ATOM 932 C CA . THR A 1 114 ? 20.741 15.319 -33.257 1.00 51.50 114 THR A CA 1
ATOM 933 C C . THR A 1 114 ? 19.335 15.643 -32.721 1.00 51.50 114 THR A C 1
ATOM 935 O O . THR A 1 114 ? 19.186 15.930 -31.537 1.00 51.50 114 THR A O 1
ATOM 938 N N . GLU A 1 115 ? 18.281 15.546 -33.539 1.00 52.66 115 GLU A N 1
ATOM 939 C CA . GLU A 1 115 ? 16.915 15.925 -33.130 1.00 52.66 115 GLU A CA 1
ATOM 940 C C . GLU A 1 115 ? 16.092 14.751 -32.558 1.00 52.66 115 GLU A C 1
ATOM 942 O O . GLU A 1 115 ? 15.447 14.898 -31.519 1.00 52.66 115 GLU A O 1
ATOM 947 N N . GLU A 1 116 ? 16.170 13.553 -33.148 1.00 52.44 116 GLU A N 1
ATOM 948 C CA . GLU A 1 116 ? 15.407 12.374 -32.687 1.00 52.44 116 GLU A CA 1
ATOM 949 C C . GLU A 1 116 ? 15.909 11.813 -31.343 1.00 52.44 116 GLU A C 1
ATOM 951 O O . GLU A 1 116 ? 15.116 11.416 -30.484 1.00 52.44 116 GLU A O 1
ATOM 956 N N . ASN A 1 117 ? 17.225 11.855 -31.109 1.00 55.97 117 ASN A N 1
ATOM 957 C CA . ASN A 1 117 ? 17.822 11.438 -29.836 1.00 55.97 117 ASN A CA 1
ATOM 958 C C . ASN A 1 117 ? 17.470 12.392 -28.679 1.00 55.97 117 ASN A C 1
ATOM 960 O O . ASN A 1 117 ? 17.350 11.951 -27.533 1.00 55.97 117 ASN A O 1
ATOM 964 N N . GLY A 1 118 ? 17.252 13.681 -28.967 1.00 64.12 118 GLY A N 1
ATOM 965 C CA . GLY A 1 118 ? 16.786 14.658 -27.982 1.00 64.12 118 GLY A CA 1
ATOM 966 C C . GLY A 1 118 ? 15.366 14.354 -27.503 1.00 64.12 118 GLY A C 1
ATOM 967 O O . GLY A 1 118 ? 15.126 14.277 -26.298 1.00 64.12 118 GLY A O 1
ATOM 968 N N . ALA A 1 119 ? 14.455 14.076 -28.440 1.00 72.38 119 ALA A N 1
ATOM 969 C CA . ALA A 1 119 ? 13.060 13.749 -28.140 1.00 72.38 119 ALA A CA 1
ATOM 970 C C . ALA A 1 119 ? 12.917 12.457 -27.312 1.00 72.38 119 ALA A C 1
ATOM 972 O O . ALA A 1 119 ? 12.141 12.404 -26.355 1.00 72.38 119 ALA A O 1
ATOM 973 N N . MET A 1 120 ? 13.709 11.422 -27.617 1.00 70.69 120 MET A N 1
ATOM 974 C CA . MET A 1 120 ? 13.724 10.180 -26.835 1.00 70.69 120 MET A CA 1
ATOM 975 C C . MET A 1 120 ? 14.271 10.395 -25.414 1.00 70.69 120 MET A C 1
ATOM 977 O O . MET A 1 120 ? 13.743 9.836 -24.448 1.00 70.69 120 MET A O 1
ATOM 981 N N . MET A 1 121 ? 15.301 11.229 -25.259 1.00 73.75 121 MET A N 1
ATOM 982 C CA . MET A 1 121 ? 15.874 11.551 -23.950 1.00 73.75 121 MET A CA 1
ATOM 983 C C . MET A 1 121 ? 14.920 12.408 -23.098 1.00 73.75 121 MET A C 1
ATOM 985 O O . MET A 1 121 ? 14.821 12.208 -21.883 1.00 73.75 121 MET A O 1
ATOM 989 N N . GLU A 1 122 ? 14.166 13.311 -23.725 1.00 79.00 122 GLU A N 1
ATOM 990 C CA . GLU A 1 122 ? 13.136 14.124 -23.072 1.00 79.00 122 GLU A CA 1
ATOM 991 C C . GLU A 1 122 ? 11.941 13.275 -22.614 1.00 79.00 122 GLU A C 1
ATOM 993 O O . GLU A 1 122 ? 11.510 13.391 -21.464 1.00 79.00 122 GLU A O 1
ATOM 998 N N . MET A 1 123 ? 11.496 12.322 -23.442 1.00 81.06 123 MET A N 1
ATOM 999 C CA . MET A 1 123 ? 10.462 11.349 -23.071 1.00 81.06 123 MET A CA 1
ATOM 1000 C C . MET A 1 123 ? 10.893 10.481 -21.878 1.00 81.06 123 MET A C 1
ATOM 1002 O O . MET A 1 123 ? 10.114 10.266 -20.946 1.00 81.06 123 MET A O 1
ATOM 1006 N N . LEU A 1 124 ? 12.150 10.025 -21.848 1.00 77.69 124 LEU A N 1
ATOM 1007 C CA . LEU A 1 124 ? 12.679 9.236 -20.731 1.00 77.69 124 LEU A CA 1
ATOM 1008 C C . LEU A 1 124 ? 12.706 10.046 -19.424 1.00 77.69 124 LEU A C 1
ATOM 1010 O O . LEU A 1 124 ? 12.379 9.531 -18.351 1.00 77.69 124 LEU A O 1
ATOM 1014 N N . LYS A 1 125 ? 13.068 11.330 -19.514 1.00 87.69 125 LYS A N 1
ATOM 1015 C CA . LYS A 1 125 ? 13.080 12.262 -18.382 1.00 87.69 125 LYS A CA 1
ATOM 1016 C C . LYS A 1 125 ? 11.666 12.543 -17.871 1.00 87.69 125 LYS A C 1
ATOM 1018 O O . LYS A 1 125 ? 11.458 12.561 -16.657 1.00 87.69 125 LYS A O 1
ATOM 1023 N N . GLN A 1 126 ? 10.700 12.710 -18.773 1.00 87.12 126 GLN A N 1
ATOM 1024 C CA . GLN A 1 126 ? 9.293 12.888 -18.421 1.00 87.12 126 GLN A CA 1
ATOM 1025 C C . GLN A 1 126 ? 8.739 11.648 -17.710 1.00 87.12 126 GLN A C 1
ATOM 1027 O O . GLN A 1 126 ? 8.165 11.771 -16.629 1.00 87.12 126 GLN A O 1
ATOM 1032 N N . PHE A 1 127 ? 9.018 10.454 -18.237 1.00 86.75 127 PHE A N 1
ATOM 1033 C CA . PHE A 1 127 ? 8.603 9.194 -17.622 1.00 86.75 127 PHE A CA 1
ATOM 1034 C C . PHE A 1 127 ? 9.190 9.007 -16.214 1.00 86.75 127 PHE A C 1
ATOM 1036 O O . PHE A 1 127 ? 8.488 8.623 -15.279 1.00 86.75 127 PHE A O 1
ATOM 1043 N N . GLN A 1 128 ? 10.473 9.330 -16.020 1.00 82.94 128 GLN A N 1
ATOM 1044 C CA . GLN A 1 128 ? 11.089 9.305 -14.689 1.00 82.94 128 GLN A CA 1
ATOM 1045 C C . GLN A 1 128 ? 10.455 10.323 -13.729 1.00 82.94 128 GLN A C 1
ATOM 1047 O O . GLN A 1 128 ? 10.284 10.023 -12.544 1.00 82.94 128 GLN A O 1
ATOM 1052 N N . GLY A 1 129 ? 10.091 11.507 -14.231 1.00 86.69 129 GLY A N 1
ATOM 1053 C CA . GLY A 1 129 ? 9.377 12.529 -13.469 1.00 86.69 129 GLY A CA 1
ATOM 1054 C C . GLY A 1 129 ? 7.992 12.061 -13.019 1.00 86.69 129 GLY A C 1
ATOM 1055 O O . GLY A 1 129 ? 7.655 12.183 -11.842 1.00 86.69 129 GLY A O 1
ATOM 1056 N N . GLU A 1 130 ? 7.222 11.453 -13.917 1.00 85.75 130 GLU A N 1
ATOM 1057 C CA . GLU A 1 130 ? 5.902 10.889 -13.610 1.00 85.75 130 GLU A CA 1
ATOM 1058 C C . GLU A 1 130 ? 5.990 9.740 -12.600 1.00 85.75 130 GLU A C 1
ATOM 1060 O O . GLU A 1 130 ? 5.239 9.711 -11.627 1.00 85.75 130 GLU A O 1
ATOM 1065 N N . GLN A 1 131 ? 6.974 8.848 -12.743 1.00 74.50 131 GLN A N 1
ATOM 1066 C CA . GLN A 1 131 ? 7.245 7.779 -11.772 1.00 74.50 131 GLN A CA 1
ATOM 1067 C C . GLN A 1 131 ? 7.618 8.307 -10.382 1.00 74.50 131 GLN A C 1
ATOM 1069 O O . GLN A 1 131 ? 7.394 7.639 -9.367 1.00 74.50 131 GLN A O 1
ATOM 1074 N N . LYS A 1 132 ? 8.240 9.487 -10.312 1.00 89.38 132 LYS A N 1
ATOM 1075 C CA . LYS A 1 132 ? 8.540 10.145 -9.041 1.00 89.38 132 LYS A CA 1
ATOM 1076 C C . LYS A 1 132 ? 7.277 10.763 -8.438 1.00 89.38 132 LYS A C 1
ATOM 1078 O O . LYS A 1 132 ? 6.999 10.487 -7.276 1.00 89.38 132 LYS A O 1
ATOM 1083 N N . ARG A 1 133 ? 6.488 11.496 -9.231 1.00 88.94 133 ARG A N 1
ATOM 1084 C CA . ARG A 1 133 ? 5.217 12.087 -8.778 1.00 88.94 133 ARG A CA 1
ATOM 1085 C C . ARG A 1 133 ? 4.235 11.034 -8.282 1.00 88.94 133 ARG A C 1
ATOM 1087 O O . ARG A 1 133 ? 3.700 11.182 -7.196 1.00 88.94 133 ARG A O 1
ATOM 1094 N N . MET A 1 134 ? 4.086 9.928 -9.009 1.00 86.06 134 MET A N 1
ATOM 1095 C CA . MET A 1 134 ? 3.218 8.819 -8.600 1.00 86.06 134 MET A CA 1
ATOM 1096 C C . MET A 1 134 ? 3.624 8.239 -7.234 1.00 86.06 134 MET A C 1
ATOM 1098 O O . MET A 1 134 ? 2.770 7.883 -6.425 1.00 86.06 134 MET A O 1
ATOM 1102 N N . ARG A 1 135 ? 4.932 8.151 -6.955 1.00 83.88 135 ARG A N 1
ATOM 1103 C CA . ARG A 1 135 ? 5.430 7.698 -5.648 1.00 83.88 135 ARG A CA 1
ATOM 1104 C C . ARG A 1 135 ? 5.164 8.711 -4.545 1.00 83.88 135 ARG A C 1
ATOM 1106 O O . ARG A 1 135 ? 4.801 8.305 -3.447 1.00 83.88 135 ARG A O 1
ATOM 1113 N N . GLU A 1 136 ? 5.353 9.995 -4.823 1.00 89.06 136 GLU A N 1
ATOM 1114 C CA . GLU A 1 136 ? 5.060 11.069 -3.870 1.00 89.06 136 GLU A CA 1
ATOM 1115 C C . GLU A 1 136 ? 3.564 11.098 -3.526 1.00 89.06 136 GLU A C 1
ATOM 1117 O O . GLU A 1 136 ? 3.224 11.057 -2.347 1.00 89.06 136 GLU A O 1
ATOM 1122 N N . GLU A 1 137 ? 2.687 11.004 -4.528 1.00 89.38 137 GLU A N 1
ATOM 1123 C CA . GLU A 1 137 ? 1.231 10.922 -4.339 1.00 89.38 137 GLU A CA 1
ATOM 1124 C C . GLU A 1 137 ? 0.819 9.679 -3.537 1.00 89.38 137 GLU A C 1
ATOM 1126 O O . GLU A 1 137 ? -0.022 9.767 -2.644 1.00 89.38 137 GLU A O 1
ATOM 1131 N N . GLN A 1 138 ? 1.434 8.514 -3.779 1.00 85.31 138 GLN A N 1
ATOM 1132 C CA . GLN A 1 138 ? 1.172 7.323 -2.960 1.00 85.31 138 GLN A CA 1
ATOM 1133 C C . GLN A 1 138 ? 1.602 7.496 -1.499 1.00 85.31 138 GLN A C 1
ATOM 1135 O O . GLN A 1 138 ? 0.917 7.014 -0.593 1.00 85.31 138 GLN A O 1
ATOM 1140 N N . ILE A 1 139 ? 2.750 8.135 -1.258 1.00 90.44 139 ILE A N 1
ATOM 1141 C CA . ILE A 1 139 ? 3.249 8.387 0.098 1.00 90.44 139 ILE A CA 1
ATOM 1142 C C . ILE A 1 139 ? 2.314 9.357 0.822 1.00 90.44 139 ILE A C 1
ATOM 1144 O O . ILE A 1 139 ? 1.958 9.107 1.975 1.00 90.44 139 ILE A O 1
ATOM 1148 N N . GLU A 1 140 ? 1.888 10.418 0.142 1.00 93.06 140 GLU A N 1
ATOM 1149 C CA . GLU A 1 140 ? 0.967 11.417 0.676 1.00 93.06 140 GLU A CA 1
ATOM 1150 C C . GLU A 1 140 ? -0.398 10.804 0.997 1.00 93.06 140 GLU A C 1
ATOM 1152 O O . GLU A 1 140 ? -0.836 10.874 2.144 1.00 93.06 140 GLU A O 1
ATOM 1157 N N . ALA A 1 141 ? -0.998 10.059 0.064 1.00 90.62 141 ALA A N 1
ATOM 1158 C CA . ALA A 1 141 ? -2.270 9.371 0.292 1.00 90.62 141 ALA A CA 1
ATOM 1159 C C . ALA A 1 141 ? -2.205 8.408 1.491 1.00 90.62 141 ALA A C 1
ATOM 1161 O O . ALA A 1 141 ? -3.143 8.302 2.284 1.00 90.62 141 ALA A O 1
ATOM 1162 N N . ARG A 1 142 ? -1.075 7.711 1.671 1.00 88.38 142 ARG A N 1
ATOM 1163 C CA . ARG A 1 142 ? -0.873 6.828 2.826 1.00 88.38 142 ARG A CA 1
ATOM 1164 C C . ARG A 1 142 ? -0.735 7.612 4.133 1.00 88.38 142 ARG A C 1
ATOM 1166 O O . ARG A 1 142 ? -1.235 7.156 5.161 1.00 88.38 142 ARG A O 1
ATOM 1173 N N . SER A 1 143 ? -0.063 8.760 4.100 1.00 94.25 143 SER A N 1
ATOM 1174 C CA . SER A 1 143 ? 0.058 9.664 5.246 1.00 94.25 143 SER A CA 1
ATOM 1175 C C . SER A 1 143 ? -1.308 10.217 5.656 1.00 94.25 143 SER A C 1
ATOM 1177 O O . SER A 1 143 ? -1.668 10.157 6.830 1.00 94.25 143 SER A O 1
ATOM 1179 N N . GLU A 1 144 ? -2.111 10.674 4.697 1.00 93.81 144 GLU A N 1
ATOM 1180 C CA . GLU A 1 144 ? -3.473 11.157 4.946 1.00 93.81 144 GLU A CA 1
ATOM 1181 C C . GLU A 1 144 ? -4.360 10.068 5.557 1.00 93.81 144 GLU A C 1
ATOM 1183 O O . GLU A 1 144 ? -5.046 10.312 6.549 1.00 93.81 144 GLU A O 1
ATOM 1188 N N . GLN A 1 145 ? -4.299 8.838 5.036 1.00 91.69 145 GLN A N 1
ATOM 1189 C CA . GLN A 1 145 ? -5.032 7.709 5.617 1.00 91.69 145 GLN A CA 1
ATOM 1190 C C . GLN A 1 145 ? -4.639 7.440 7.074 1.00 91.69 145 GLN A C 1
ATOM 1192 O O . GLN A 1 145 ? -5.505 7.143 7.899 1.00 91.69 145 GLN A O 1
ATOM 1197 N N . GLN A 1 146 ? -3.351 7.552 7.412 1.00 92.38 146 GLN A N 1
ATOM 1198 C CA . GLN A 1 146 ? -2.893 7.393 8.793 1.00 92.38 146 GLN A CA 1
ATOM 1199 C C . GLN A 1 146 ? -3.427 8.501 9.704 1.00 92.38 146 GLN A C 1
ATOM 1201 O O . GLN A 1 146 ? -3.838 8.211 10.828 1.00 92.38 146 GLN A O 1
ATOM 1206 N N . GLU A 1 147 ? -3.453 9.747 9.235 1.00 95.62 147 GLU A N 1
ATOM 1207 C CA . GLU A 1 147 ? -3.993 10.870 10.006 1.00 95.62 147 GLU A CA 1
ATOM 1208 C C . GLU A 1 147 ? -5.509 10.758 10.201 1.00 95.62 147 GLU A C 1
ATOM 1210 O O . GLU A 1 147 ? -5.997 10.924 11.321 1.00 95.62 147 GLU A O 1
ATOM 1215 N N . ILE A 1 148 ? -6.254 10.358 9.167 1.00 95.50 148 ILE A N 1
ATOM 1216 C CA . ILE A 1 148 ? -7.694 10.080 9.276 1.00 95.50 148 ILE A CA 1
ATOM 1217 C C . ILE A 1 148 ? -7.949 8.974 10.304 1.00 95.50 148 ILE A C 1
ATOM 1219 O O . ILE A 1 148 ? -8.828 9.106 11.157 1.00 95.50 148 ILE A O 1
ATOM 1223 N N . TYR A 1 149 ? -7.163 7.897 10.266 1.00 94.31 149 TYR A N 1
ATOM 1224 C CA . TYR A 1 149 ? -7.304 6.793 11.211 1.00 94.31 149 TYR A CA 1
ATOM 1225 C C . TYR A 1 149 ? -7.038 7.225 12.661 1.00 94.31 149 TYR A C 1
ATOM 1227 O O . TYR A 1 149 ? -7.797 6.871 13.565 1.00 94.31 149 TYR A O 1
ATOM 1235 N N . LYS A 1 150 ? -6.001 8.039 12.895 1.00 96.00 150 LYS A N 1
ATOM 1236 C CA . LYS A 1 150 ? -5.719 8.614 14.221 1.00 96.00 150 LYS A CA 1
ATOM 1237 C C . LYS A 1 150 ? -6.850 9.522 14.703 1.00 96.00 150 LYS A C 1
ATOM 1239 O O . LYS A 1 150 ? -7.244 9.436 15.865 1.00 96.00 150 LYS A O 1
ATOM 1244 N N . ALA A 1 151 ? -7.388 10.366 13.823 1.00 96.69 151 ALA A N 1
ATOM 1245 C CA . ALA A 1 151 ? -8.508 11.242 14.151 1.00 96.69 151 ALA A CA 1
ATOM 1246 C C . ALA A 1 151 ? -9.766 10.438 14.524 1.00 96.69 151 ALA A C 1
ATOM 1248 O O . ALA A 1 151 ? -10.433 10.764 15.506 1.00 96.69 151 ALA A O 1
ATOM 1249 N N . LEU A 1 152 ? -10.046 9.350 13.798 1.00 96.56 152 LEU A N 1
ATOM 1250 C CA . LEU A 1 152 ? -11.153 8.439 14.090 1.00 96.56 152 LEU A CA 1
ATOM 1251 C C . LEU A 1 152 ? -11.003 7.782 15.472 1.00 96.56 152 LEU A C 1
ATOM 1253 O O . LEU A 1 152 ? -11.958 7.741 16.245 1.00 96.56 152 LEU A O 1
ATOM 1257 N N . LEU A 1 153 ? -9.798 7.300 15.793 1.00 97.31 153 LEU A N 1
ATOM 1258 C CA . LEU A 1 153 ? -9.479 6.716 17.098 1.00 97.31 153 LEU A CA 1
ATOM 1259 C C . LEU A 1 153 ? -9.744 7.700 18.237 1.00 97.31 153 LEU A C 1
ATOM 1261 O O . LEU A 1 153 ? -10.428 7.356 19.199 1.00 97.31 153 LEU A O 1
ATOM 1265 N N . LYS A 1 154 ? -9.266 8.938 18.092 1.00 97.31 154 LYS A N 1
ATOM 1266 C CA . LYS A 1 154 ? -9.478 9.987 19.090 1.00 97.31 154 LYS A CA 1
ATOM 1267 C C . LYS A 1 154 ? -10.963 10.314 19.271 1.00 97.31 154 LYS A C 1
ATOM 1269 O O . LYS A 1 154 ? -11.443 10.363 20.396 1.00 97.31 154 LYS A O 1
ATOM 1274 N N . ALA A 1 155 ? -11.709 10.459 18.175 1.00 96.25 155 ALA A N 1
ATOM 1275 C CA . ALA A 1 155 ? -13.147 10.720 18.238 1.00 96.25 155 ALA A CA 1
ATOM 1276 C C . ALA A 1 155 ? -13.915 9.590 18.948 1.00 96.25 155 ALA A C 1
ATOM 1278 O O . ALA A 1 155 ? -14.862 9.846 19.691 1.00 96.25 155 ALA A O 1
ATOM 1279 N N . HIS A 1 156 ? -13.498 8.339 18.748 1.00 96.56 156 HIS A N 1
ATOM 1280 C CA . HIS A 1 156 ? -14.080 7.193 19.439 1.00 96.56 156 HIS A CA 1
ATOM 1281 C C . HIS A 1 156 ? -13.768 7.200 20.947 1.00 96.56 156 HIS A C 1
ATOM 1283 O O . HIS A 1 156 ? -14.640 6.888 21.761 1.00 96.56 156 HIS A O 1
ATOM 1289 N N . GLU A 1 157 ? -12.548 7.572 21.343 1.00 96.94 157 GLU A N 1
ATOM 1290 C CA . GLU A 1 157 ? -12.198 7.753 22.758 1.00 96.94 157 GLU A CA 1
ATOM 1291 C C . GLU A 1 157 ? -13.023 8.867 23.413 1.00 96.94 157 GLU A C 1
ATOM 1293 O O . GLU A 1 157 ? -13.598 8.647 24.482 1.00 96.94 157 GLU A O 1
ATOM 1298 N N . ASP A 1 158 ? -13.168 10.011 22.743 1.00 96.56 158 ASP A N 1
ATOM 1299 C CA . ASP A 1 158 ? -13.971 11.138 23.227 1.00 96.56 158 ASP A CA 1
ATOM 1300 C C . ASP A 1 158 ? -15.452 10.741 23.399 1.00 96.56 158 ASP A C 1
ATOM 1302 O O . ASP A 1 158 ? -16.069 11.042 24.424 1.00 96.56 158 ASP A O 1
ATOM 1306 N N . GLN A 1 159 ? -16.020 9.984 22.449 1.00 96.06 159 GLN A N 1
ATOM 1307 C CA . GLN A 1 159 ? -17.381 9.442 22.571 1.00 96.06 159 GLN A CA 1
ATOM 1308 C C . GLN A 1 159 ? -17.538 8.512 23.775 1.00 96.06 159 GLN A C 1
ATOM 1310 O O . GLN A 1 159 ? -18.562 8.552 24.462 1.00 96.06 159 GLN A O 1
ATOM 1315 N N . LYS A 1 160 ? -16.538 7.669 24.043 1.00 97.19 160 LYS A N 1
ATOM 1316 C CA . LYS A 1 160 ? -16.566 6.750 25.182 1.00 97.19 160 LYS A CA 1
ATOM 1317 C C . LYS A 1 160 ? -16.566 7.512 26.507 1.00 97.19 160 LYS A C 1
ATOM 1319 O O . LYS A 1 160 ? -17.349 7.178 27.394 1.00 97.19 160 LYS A O 1
ATOM 1324 N N . LEU A 1 161 ? -15.738 8.551 26.619 1.00 97.19 161 LEU A N 1
ATOM 1325 C CA . LEU A 1 161 ? -15.688 9.408 27.804 1.00 97.19 161 LEU A CA 1
ATOM 1326 C C . LEU A 1 161 ? -17.019 10.132 28.033 1.00 97.19 161 LEU A C 1
ATOM 1328 O O . LEU A 1 161 ? -17.548 10.082 29.143 1.00 97.19 161 LEU A O 1
ATOM 1332 N N . ALA A 1 162 ? -17.600 10.714 26.981 1.00 96.69 162 ALA A N 1
ATOM 1333 C CA . ALA A 1 162 ? -18.903 11.371 27.060 1.00 96.69 162 ALA A CA 1
ATOM 1334 C C . ALA A 1 162 ? -20.019 10.396 27.481 1.00 96.69 162 ALA A C 1
ATOM 1336 O O . ALA A 1 162 ? -20.866 10.723 28.312 1.00 96.69 162 ALA A O 1
ATOM 1337 N N . ALA A 1 163 ? -20.009 9.166 26.956 1.00 96.50 163 ALA A N 1
ATOM 1338 C CA . ALA A 1 163 ? -20.973 8.140 27.344 1.00 96.50 163 ALA A CA 1
ATOM 1339 C C . ALA A 1 163 ? -20.840 7.743 28.824 1.00 96.50 163 ALA A C 1
ATOM 1341 O O . ALA A 1 163 ? -21.848 7.538 29.505 1.00 96.50 163 ALA A O 1
ATOM 1342 N N . ASP A 1 164 ? -19.614 7.639 29.337 1.00 97.38 164 ASP A N 1
ATOM 1343 C CA . ASP A 1 164 ? -19.370 7.327 30.744 1.00 97.38 164 ASP A CA 1
ATOM 1344 C C . ASP A 1 164 ? -19.742 8.494 31.675 1.00 97.38 164 ASP A C 1
ATOM 1346 O O . ASP A 1 164 ? -20.221 8.258 32.786 1.00 97.38 164 ASP A O 1
ATOM 1350 N N . GLU A 1 165 ? -19.596 9.741 31.229 1.00 97.25 165 GLU A N 1
ATOM 1351 C CA . GLU A 1 165 ? -20.068 10.926 31.953 1.00 97.25 165 GLU A CA 1
ATOM 1352 C C . GLU A 1 165 ? -21.600 10.961 32.042 1.00 97.25 165 GLU A C 1
ATOM 1354 O O . GLU A 1 165 ? -22.147 11.019 33.145 1.00 97.25 165 GLU A O 1
ATOM 1359 N N . LEU A 1 166 ? -22.300 10.762 30.920 1.00 96.38 166 LEU A N 1
ATOM 1360 C CA . LEU A 1 166 ? -23.765 10.661 30.896 1.00 96.38 166 LEU A CA 1
ATOM 1361 C C . LEU A 1 166 ? -24.285 9.528 31.791 1.00 96.38 166 LEU A C 1
ATOM 1363 O O . LEU A 1 166 ? -25.305 9.674 32.465 1.00 96.38 166 LEU A O 1
ATOM 1367 N N . ARG A 1 167 ? -23.581 8.389 31.847 1.00 95.06 167 ARG A N 1
ATOM 1368 C CA . ARG A 1 167 ? -23.926 7.289 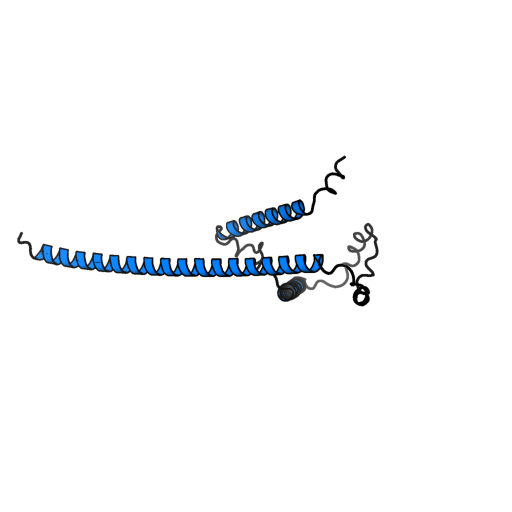32.765 1.00 95.06 167 ARG A CA 1
ATOM 1369 C C . ARG A 1 167 ? -23.824 7.704 34.231 1.00 95.06 167 ARG A C 1
ATOM 1371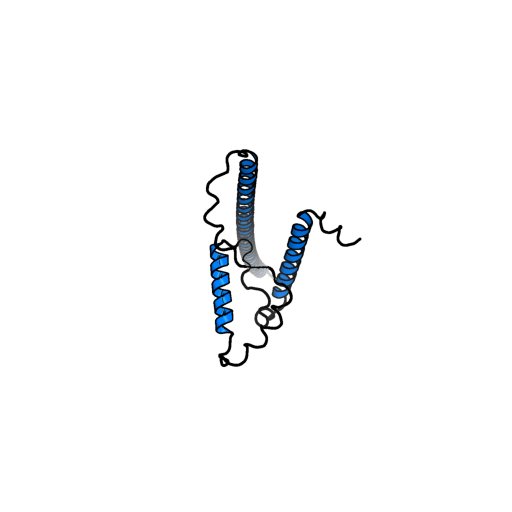 O O . ARG A 1 167 ? -24.684 7.308 35.019 1.00 95.06 167 ARG A O 1
ATOM 1378 N N . LYS A 1 168 ? -22.805 8.486 34.601 1.00 96.50 168 LYS A N 1
ATOM 1379 C CA . LYS A 1 168 ? -22.649 9.011 35.968 1.00 96.50 168 LYS A CA 1
ATOM 1380 C C . LYS A 1 168 ? -23.758 10.003 36.308 1.00 96.50 168 LYS A C 1
ATOM 1382 O O . LYS A 1 168 ? -24.354 9.891 37.376 1.00 96.50 168 LYS A O 1
ATOM 1387 N N . GLU A 1 169 ? -24.084 10.918 35.399 1.00 95.12 169 GLU A N 1
ATOM 1388 C CA . GLU A 1 169 ? -25.180 11.875 35.598 1.00 95.12 169 GLU A CA 1
ATOM 1389 C C . GLU A 1 169 ? -26.535 11.176 35.750 1.00 95.12 169 GLU A C 1
ATOM 1391 O O . GLU A 1 169 ? -27.295 11.482 36.670 1.00 95.12 169 GLU A O 1
ATOM 1396 N N . LEU A 1 170 ? -26.820 10.176 34.909 1.00 93.25 170 LEU A N 1
ATOM 1397 C CA . LEU A 1 170 ? -28.037 9.369 35.021 1.00 93.25 170 LEU A CA 1
ATOM 1398 C C . LEU A 1 170 ? -28.113 8.609 36.351 1.00 93.25 170 LEU A C 1
ATOM 1400 O O . LEU A 1 170 ? -29.201 8.484 36.913 1.00 93.25 170 LEU A O 1
ATOM 1404 N N . ALA A 1 171 ? -26.988 8.104 36.864 1.00 93.44 171 ALA A N 1
ATOM 1405 C CA . ALA A 1 171 ? -26.945 7.456 38.173 1.00 93.44 171 ALA A CA 1
ATOM 1406 C C . ALA A 1 171 ? -27.283 8.441 39.306 1.00 93.44 171 ALA A C 1
ATOM 1408 O O . ALA A 1 171 ? -28.116 8.125 40.154 1.00 93.44 171 ALA A O 1
ATOM 1409 N N . LEU A 1 172 ? -26.725 9.656 39.265 1.00 93.81 172 LEU A N 1
ATOM 1410 C CA . LEU A 1 172 ? -27.018 10.717 40.237 1.00 93.81 172 LEU A CA 1
ATOM 1411 C C . LEU A 1 172 ? -28.481 11.179 40.181 1.00 93.81 172 LEU A C 1
ATOM 1413 O O . LEU A 1 172 ? -29.087 11.451 41.216 1.00 93.81 172 LEU A O 1
ATOM 1417 N N . LEU A 1 173 ? -29.069 11.271 38.985 1.00 92.31 173 LEU A N 1
ATOM 1418 C CA . LEU A 1 173 ? -30.484 11.619 38.826 1.00 92.31 173 LEU A CA 1
ATOM 1419 C C . LEU A 1 173 ? -31.408 10.529 39.375 1.00 92.31 173 LEU A C 1
ATOM 1421 O O . LEU A 1 173 ? -32.400 10.853 40.025 1.00 92.31 173 LEU A O 1
ATOM 1425 N N . LYS A 1 174 ? -31.071 9.249 39.166 1.00 92.19 174 LYS A N 1
ATOM 1426 C CA . LYS A 1 174 ? -31.825 8.123 39.741 1.00 92.19 174 LYS A CA 1
ATOM 1427 C C . LYS A 1 174 ? -31.819 8.129 41.268 1.00 92.19 174 LYS A C 1
ATOM 1429 O O . LYS A 1 174 ? -32.825 7.763 41.858 1.00 92.19 174 LYS A O 1
ATOM 1434 N N . GLU A 1 175 ? -30.725 8.550 41.897 1.00 89.69 175 GLU A N 1
ATOM 1435 C CA . GLU A 1 175 ? -30.624 8.641 43.359 1.00 89.69 175 GLU A CA 1
ATOM 1436 C C . GLU A 1 175 ? -31.463 9.795 43.942 1.00 89.69 175 GLU A C 1
ATOM 1438 O O . GLU A 1 175 ? -31.945 9.712 45.069 1.00 89.69 175 GLU A O 1
ATOM 1443 N N . LYS A 1 176 ? -31.678 10.867 43.167 1.00 87.38 176 LYS A N 1
ATOM 1444 C CA . LYS A 1 176 ? -32.432 12.058 43.596 1.00 87.38 176 LYS A CA 1
ATOM 1445 C C . LYS A 1 176 ? -33.945 11.968 43.392 1.00 87.38 176 LYS A C 1
ATOM 1447 O O . LYS A 1 176 ? -34.657 12.838 43.891 1.00 87.38 176 LYS A O 1
ATOM 1452 N N . LEU A 1 177 ? -34.443 10.979 42.653 1.00 82.62 177 LEU A N 1
ATOM 1453 C CA . LEU A 1 177 ? -35.880 10.770 42.481 1.00 82.62 177 LEU A CA 1
ATOM 1454 C C . LEU A 1 177 ? -36.434 10.002 43.695 1.00 82.62 177 LEU A C 1
ATOM 1456 O O . LEU A 1 177 ? -36.056 8.846 43.887 1.00 82.62 177 LEU A O 1
ATOM 1460 N N . PRO A 1 178 ? -37.309 10.610 44.522 1.00 73.44 178 PRO A N 1
ATOM 1461 C CA . PRO A 1 178 ? -37.977 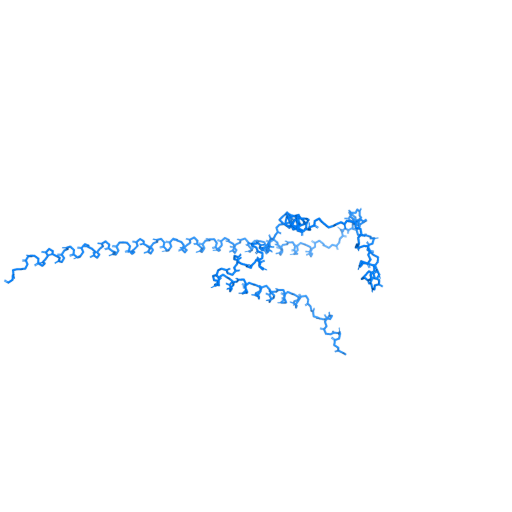9.882 45.595 1.00 73.44 178 PRO A CA 1
ATOM 1462 C C . PRO A 1 178 ? -38.884 8.801 44.990 1.00 73.44 178 PRO A C 1
ATOM 1464 O O . PRO A 1 178 ? -39.601 9.074 44.024 1.00 73.44 178 PRO A O 1
ATOM 1467 N N . GLN A 1 179 ? -38.793 7.582 45.535 1.00 64.12 179 GLN A N 1
ATOM 1468 C CA . GLN A 1 179 ? -39.688 6.460 45.217 1.00 64.12 179 GLN A CA 1
ATOM 1469 C C . GLN A 1 179 ? -41.131 6.750 45.627 1.00 64.12 179 GLN A C 1
ATOM 1471 O O . GLN A 1 179 ? -41.323 7.392 46.686 1.00 64.12 179 GLN A O 1
#

Sequence (179 aa):
LINHAFDDCGRTWELDWLQNRMRYVESAENMSYAIPGFRESRNYFPNTIYYTATAFQVREYKKATQRLKEEKLPTVDVTANAKLQAVVSKTFGGDGQDWQQSQQQELEEVDANTEENGAMMEMLKQFQGEQKRMREEQIEARSEQQEIYKALLKAHEDQKLAADELRKELALLKEKLPQ